Protein AF-A0A6A7KZ06-F1 (afdb_monomer_lite)

pLDDT: mean 90.47, std 8.79, range [60.34, 97.62]

Foldseek 3Di:
DLVVLLCLVPPDPVNVVVCVLLVHDSVVSNVSSPLSNQLVVCLPDFDPLVVVVVSLVVLLVVLVVQLVSCVVSVHDPVRNCVSVVVNVVSVVSVVPPDPSNHDDPDPDDD

Secondary structure (DSSP, 8-state):
-HHHHGGGGS--HHHHHHHHHTT--HHHHHHHHHHHHHHHHHHHSS--HHHHHHHHHHHHHHHHHHHHHHHHTT--HHHHHHHHHHHHHHHHHHHH--GGGSPPPPPPP-

Sequence (110 aa):
MLLFTLIYLTGSEQVVSGFTKYGYPQQLRIVLGIAKPAAAIVLLLPGFALLKEWAYAGTPFAWVMAFIAHYSAGDGVQVWSMPLALLALLIVSYVTRPASRRLMPLPAAA

Radius of gyration: 16.3 Å; chains: 1; bounding box: 53×30×36 Å

Structure (mmCIF, N/CA/C/O backbone):
data_AF-A0A6A7KZ06-F1
#
_entry.id   AF-A0A6A7KZ06-F1
#
loop_
_atom_site.group_PDB
_atom_site.id
_atom_site.type_symbol
_atom_site.label_atom_id
_atom_site.label_alt_id
_atom_site.label_comp_id
_atom_site.label_asym_id
_atom_site.label_entity_id
_atom_site.label_seq_id
_atom_site.pdbx_PDB_ins_code
_atom_site.Cartn_x
_atom_site.Cartn_y
_atom_site.Cartn_z
_atom_site.occupancy
_atom_site.B_iso_or_equiv
_atom_site.auth_seq_id
_atom_site.auth_comp_id
_atom_site.auth_asym_id
_atom_site.auth_atom_id
_atom_site.pdbx_PDB_model_num
ATOM 1 N N . MET A 1 1 ? 9.082 -7.170 2.734 1.00 60.44 1 MET A N 1
ATOM 2 C CA . MET A 1 1 ? 8.199 -6.307 1.914 1.00 60.44 1 MET A CA 1
ATOM 3 C C . MET A 1 1 ? 8.083 -4.889 2.469 1.00 60.44 1 MET A C 1
ATOM 5 O O . MET A 1 1 ? 8.486 -3.988 1.760 1.00 60.44 1 MET A O 1
ATOM 9 N N . LEU A 1 2 ? 7.633 -4.655 3.711 1.00 64.62 2 LEU A N 1
ATOM 10 C CA . LEU A 1 2 ? 7.452 -3.284 4.242 1.00 64.62 2 LEU A CA 1
ATOM 11 C C . LEU A 1 2 ? 8.751 -2.551 4.618 1.00 64.62 2 LEU A C 1
ATOM 13 O O . LEU A 1 2 ? 8.925 -1.393 4.264 1.00 64.62 2 LEU A O 1
ATOM 17 N N . LEU A 1 3 ? 9.720 -3.223 5.248 1.00 62.84 3 LEU A N 1
ATOM 18 C CA . LEU A 1 3 ? 11.049 -2.617 5.440 1.00 62.84 3 LEU A CA 1
ATOM 19 C C . LEU A 1 3 ? 11.735 -2.358 4.085 1.00 62.84 3 LEU A C 1
ATOM 21 O O . LEU A 1 3 ? 12.395 -1.345 3.883 1.00 62.84 3 LEU A O 1
ATOM 25 N N . PHE A 1 4 ? 11.476 -3.242 3.117 1.00 72.62 4 PHE A N 1
ATOM 26 C CA . PHE A 1 4 ? 11.979 -3.124 1.752 1.00 72.62 4 PHE A CA 1
ATOM 27 C C . PHE A 1 4 ? 11.333 -1.967 0.978 1.00 72.62 4 PHE A C 1
ATOM 29 O O . PHE A 1 4 ? 11.894 -1.544 -0.015 1.00 72.62 4 PHE A O 1
ATOM 36 N N . THR A 1 5 ? 10.200 -1.391 1.399 1.00 83.06 5 THR A N 1
ATOM 37 C CA . THR A 1 5 ? 9.666 -0.197 0.715 1.00 83.06 5 THR A CA 1
ATOM 38 C C . THR A 1 5 ? 10.423 1.074 1.074 1.00 83.06 5 THR A C 1
ATOM 40 O O . THR A 1 5 ? 10.397 2.014 0.292 1.00 83.06 5 THR A O 1
ATOM 43 N N . LEU A 1 6 ? 11.161 1.109 2.189 1.00 86.19 6 LEU A N 1
ATOM 44 C CA . LEU A 1 6 ? 11.988 2.273 2.529 1.00 86.19 6 LEU A CA 1
ATOM 45 C C . LEU A 1 6 ? 13.160 2.455 1.558 1.00 86.19 6 LEU A C 1
ATOM 47 O O . LEU A 1 6 ? 13.611 3.579 1.355 1.00 86.19 6 LEU A O 1
ATOM 51 N N . ILE A 1 7 ? 13.595 1.390 0.872 1.00 89.75 7 ILE A N 1
ATOM 52 C CA . ILE A 1 7 ? 14.597 1.503 -0.197 1.00 89.75 7 ILE A CA 1
ATOM 53 C C . ILE A 1 7 ? 14.073 2.320 -1.388 1.00 89.75 7 ILE A C 1
ATOM 55 O O . ILE A 1 7 ? 14.854 2.860 -2.159 1.00 89.75 7 ILE A O 1
ATOM 59 N N . TYR A 1 8 ? 12.753 2.508 -1.508 1.00 90.19 8 TYR A N 1
ATOM 60 C CA . TYR A 1 8 ? 12.183 3.418 -2.500 1.00 90.19 8 TYR A CA 1
ATOM 61 C C . TYR A 1 8 ? 12.448 4.881 -2.159 1.00 90.19 8 TYR A C 1
ATOM 63 O O . TYR A 1 8 ? 12.232 5.729 -3.009 1.00 90.19 8 TYR A O 1
ATOM 71 N N . LEU A 1 9 ? 12.928 5.209 -0.963 1.00 91.81 9 LEU A N 1
ATOM 72 C CA . LEU A 1 9 ? 13.347 6.568 -0.615 1.00 91.81 9 LEU A CA 1
ATOM 73 C C . LEU A 1 9 ? 14.836 6.800 -0.881 1.00 91.81 9 LEU A C 1
ATOM 75 O O . LEU A 1 9 ? 15.304 7.930 -0.798 1.00 91.81 9 LEU A O 1
ATOM 79 N N . THR A 1 10 ? 15.583 5.754 -1.242 1.00 90.44 10 THR A N 1
ATOM 80 C CA . THR A 1 10 ? 17.015 5.852 -1.534 1.00 90.44 10 THR A CA 1
ATOM 81 C C . THR A 1 10 ? 17.266 6.014 -3.033 1.00 90.44 10 THR A C 1
ATOM 83 O O . THR A 1 10 ? 16.368 5.850 -3.857 1.00 90.44 10 THR A O 1
ATOM 86 N N . GLY A 1 11 ? 18.501 6.341 -3.410 1.00 86.25 11 GLY A N 1
ATOM 87 C CA . GLY A 1 11 ? 18.955 6.353 -4.804 1.00 86.25 11 GLY A CA 1
ATOM 88 C C . GLY A 1 11 ? 19.402 4.984 -5.323 1.00 86.25 11 GLY A C 1
ATOM 89 O O . GLY A 1 11 ? 20.218 4.938 -6.233 1.00 86.25 11 GLY A O 1
ATOM 90 N N . SER A 1 12 ? 18.944 3.876 -4.722 1.00 91.25 12 SER A N 1
ATOM 91 C CA . SER A 1 12 ? 19.370 2.528 -5.116 1.00 91.25 12 SER A CA 1
ATOM 92 C C . SER A 1 12 ? 19.116 2.278 -6.605 1.00 91.25 12 SER A C 1
ATOM 94 O O . SER A 1 12 ? 17.977 2.369 -7.069 1.00 91.25 12 SER A O 1
ATOM 96 N N . GLU A 1 13 ? 20.173 1.917 -7.335 1.00 91.69 13 GLU A N 1
ATOM 97 C CA . GLU A 1 13 ? 20.125 1.681 -8.780 1.00 91.69 13 GLU A CA 1
ATOM 98 C C . GLU A 1 13 ? 19.090 0.615 -9.151 1.00 91.69 13 GLU A C 1
ATOM 100 O O . GLU A 1 13 ? 18.327 0.800 -10.097 1.00 91.69 13 GLU A O 1
ATOM 105 N N . GLN A 1 14 ? 18.971 -0.447 -8.349 1.00 89.25 14 GLN A N 1
ATOM 106 C CA . GLN A 1 14 ? 17.959 -1.490 -8.524 1.00 89.25 14 GLN A CA 1
ATOM 107 C C . GLN A 1 14 ? 16.531 -0.921 -8.536 1.00 89.25 14 GLN A C 1
ATOM 109 O O . GLN A 1 14 ? 15.697 -1.330 -9.342 1.00 89.25 14 GLN A O 1
ATOM 114 N N . VAL A 1 15 ? 16.228 0.024 -7.644 1.00 90.69 15 VAL A N 1
ATOM 115 C CA . VAL A 1 15 ? 14.880 0.597 -7.542 1.00 90.69 15 VAL A CA 1
ATOM 116 C C . VAL A 1 15 ? 14.653 1.634 -8.631 1.00 90.69 15 VAL A C 1
ATOM 118 O O . VAL A 1 15 ? 13.606 1.628 -9.275 1.00 90.69 15 VAL A O 1
ATOM 121 N N . VAL A 1 16 ? 15.628 2.519 -8.846 1.00 94.19 16 VAL A N 1
ATOM 122 C CA . VAL A 1 16 ? 15.540 3.579 -9.857 1.00 94.19 16 VAL A CA 1
ATOM 123 C C . VAL A 1 16 ? 15.365 2.966 -11.246 1.00 94.19 16 VAL A C 1
ATOM 125 O O . VAL A 1 16 ? 14.421 3.332 -11.945 1.00 94.19 16 VAL A O 1
ATOM 128 N N . SER A 1 17 ? 16.205 1.991 -11.608 1.00 92.50 17 SER A N 1
ATOM 129 C CA . SER A 1 17 ? 16.115 1.273 -12.886 1.00 92.50 17 SER A CA 1
ATOM 130 C C . SER A 1 17 ? 14.818 0.478 -13.016 1.00 92.50 17 SER A C 1
ATOM 132 O O . SER A 1 17 ? 14.228 0.477 -14.091 1.00 92.50 17 SER A O 1
ATOM 134 N N . GLY A 1 18 ? 14.315 -0.122 -11.930 1.00 90.38 18 GLY A N 1
ATOM 135 C CA . GLY A 1 18 ? 13.022 -0.805 -11.923 1.00 90.38 18 GLY A CA 1
ATOM 136 C C . GLY A 1 18 ? 11.869 0.124 -12.309 1.00 90.38 18 GLY A C 1
ATOM 137 O O . GLY A 1 18 ? 11.098 -0.196 -13.206 1.00 90.38 18 GLY A O 1
ATOM 138 N N . PHE A 1 19 ? 11.775 1.306 -11.691 1.00 92.94 19 PHE A N 1
ATOM 139 C CA . PHE A 1 19 ? 10.747 2.292 -12.054 1.00 92.94 19 PHE A CA 1
ATOM 140 C C . PHE A 1 19 ? 10.922 2.814 -13.484 1.00 92.94 19 PHE A C 1
ATOM 142 O O . PHE A 1 19 ? 9.932 2.942 -14.203 1.00 92.94 19 PHE A O 1
ATOM 149 N N . THR A 1 20 ? 12.162 3.038 -13.928 1.00 93.19 20 THR A N 1
ATOM 150 C CA . THR A 1 20 ? 12.454 3.436 -15.313 1.00 93.19 20 THR A CA 1
ATOM 151 C C . THR A 1 20 ? 12.054 2.353 -16.320 1.00 93.19 20 THR A C 1
ATOM 153 O O . THR A 1 20 ? 11.453 2.683 -17.338 1.00 93.19 20 THR A O 1
ATOM 156 N N . LYS A 1 21 ? 12.303 1.065 -16.029 1.00 90.00 21 LYS A N 1
ATOM 157 C CA . LYS A 1 21 ? 11.892 -0.080 -16.868 1.00 90.00 21 LYS A CA 1
ATOM 158 C C . LYS A 1 21 ? 10.383 -0.077 -17.114 1.00 90.00 21 LYS A C 1
ATOM 160 O O . LYS A 1 21 ? 9.951 -0.353 -18.227 1.00 90.00 21 LYS A O 1
ATOM 165 N N . TYR A 1 22 ? 9.588 0.251 -16.096 1.00 88.38 22 TYR A N 1
ATOM 166 C CA . TYR A 1 22 ? 8.127 0.327 -16.210 1.00 88.38 22 TYR A CA 1
ATOM 167 C C . TYR A 1 22 ? 7.621 1.660 -16.788 1.00 88.38 22 TYR A C 1
ATOM 169 O O . TYR A 1 22 ? 6.413 1.868 -16.864 1.00 88.38 22 TYR A O 1
ATOM 177 N N . GLY A 1 23 ? 8.516 2.579 -17.175 1.00 92.00 23 GLY A N 1
ATOM 178 C CA . GLY A 1 23 ? 8.148 3.903 -17.683 1.00 92.00 23 GLY A CA 1
ATOM 179 C C . GLY A 1 23 ? 7.547 4.823 -16.619 1.00 92.00 23 GLY A C 1
ATOM 180 O O . GLY A 1 23 ? 6.848 5.779 -16.951 1.00 92.00 23 GLY A O 1
ATOM 181 N N . TYR A 1 24 ? 7.781 4.541 -15.334 1.00 93.75 24 TYR A N 1
ATOM 182 C CA . TYR A 1 24 ? 7.200 5.307 -14.240 1.00 93.75 24 TYR A CA 1
ATOM 183 C C . TYR A 1 24 ? 8.054 6.508 -13.830 1.00 93.75 24 TYR A C 1
ATOM 185 O O . TYR A 1 24 ? 9.282 6.411 -13.750 1.00 93.75 24 TYR A O 1
ATOM 193 N N . PRO A 1 25 ? 7.409 7.638 -13.484 1.00 94.94 25 PRO A N 1
ATOM 194 C CA . PRO A 1 25 ? 8.110 8.794 -12.951 1.00 94.94 25 PRO A CA 1
ATOM 195 C C . PRO A 1 25 ? 8.745 8.467 -11.594 1.00 94.94 25 PRO A C 1
ATOM 197 O O . PRO A 1 25 ? 8.152 7.794 -10.747 1.00 94.94 25 PRO A O 1
ATOM 200 N N . GLN A 1 26 ? 9.942 8.998 -11.338 1.00 94.31 26 GLN A N 1
ATOM 201 C CA . GLN A 1 26 ? 10.675 8.749 -10.088 1.00 94.31 26 GLN A CA 1
ATOM 202 C C . GLN A 1 26 ? 9.974 9.345 -8.855 1.00 94.31 26 GLN A C 1
ATOM 204 O O . GLN A 1 26 ? 10.182 8.891 -7.734 1.00 94.31 26 GLN A O 1
ATOM 209 N N . GLN A 1 27 ? 9.082 10.314 -9.046 1.00 94.56 27 GLN A N 1
ATOM 210 C CA . GLN A 1 27 ? 8.213 10.848 -8.001 1.00 94.56 27 GLN A CA 1
ATOM 211 C C . GLN A 1 27 ? 7.271 9.763 -7.453 1.00 94.56 27 GLN A C 1
ATOM 213 O O . GLN A 1 27 ? 7.054 9.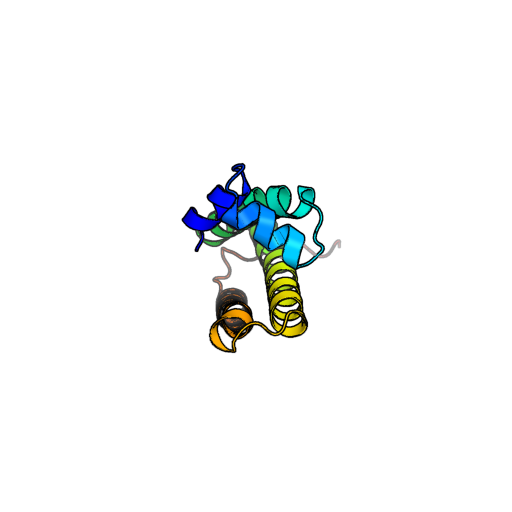702 -6.244 1.00 94.56 27 GLN A O 1
ATOM 218 N N . LEU A 1 28 ? 6.772 8.856 -8.307 1.00 94.12 28 LEU A N 1
ATOM 219 C CA . LEU A 1 28 ? 5.904 7.753 -7.878 1.00 94.12 28 LEU A CA 1
ATOM 220 C C . LEU A 1 28 ? 6.638 6.805 -6.926 1.00 94.12 28 LEU A C 1
ATOM 222 O O . LEU A 1 28 ? 6.054 6.337 -5.950 1.00 94.12 28 LEU A O 1
ATOM 226 N N . ARG A 1 29 ? 7.929 6.561 -7.170 1.00 94.12 29 ARG A N 1
ATOM 227 C CA . ARG A 1 29 ? 8.786 5.774 -6.276 1.00 94.12 29 ARG A CA 1
ATOM 228 C C . ARG A 1 29 ? 8.801 6.373 -4.868 1.00 94.12 29 ARG A C 1
ATOM 230 O O . ARG A 1 29 ? 8.540 5.651 -3.908 1.00 94.12 29 ARG A O 1
ATOM 237 N N . ILE A 1 30 ? 9.024 7.683 -4.750 1.00 94.62 30 ILE A N 1
ATOM 238 C CA . ILE A 1 30 ? 9.047 8.394 -3.460 1.00 94.62 30 ILE A CA 1
ATOM 239 C C . ILE A 1 30 ? 7.676 8.317 -2.776 1.00 94.62 30 ILE A C 1
ATOM 241 O O . ILE A 1 30 ? 7.592 7.940 -1.607 1.00 94.62 30 ILE A O 1
ATOM 245 N N . VAL A 1 31 ? 6.595 8.594 -3.515 1.00 95.00 31 VAL A N 1
ATOM 246 C CA . VAL A 1 31 ? 5.218 8.511 -2.998 1.00 95.00 31 VAL A CA 1
ATOM 247 C C . VAL A 1 31 ? 4.924 7.114 -2.449 1.00 95.00 31 VAL A C 1
ATOM 249 O O . VAL A 1 31 ? 4.459 6.984 -1.318 1.00 95.00 31 VAL A O 1
ATOM 252 N N . LEU A 1 32 ? 5.244 6.055 -3.197 1.00 93.81 32 LEU A N 1
ATOM 253 C CA . LEU A 1 32 ? 5.040 4.673 -2.753 1.00 93.81 32 LEU A CA 1
ATOM 254 C C . LEU A 1 32 ? 5.948 4.286 -1.577 1.00 93.81 32 LEU A C 1
ATOM 256 O O . LEU A 1 32 ? 5.532 3.484 -0.738 1.00 93.81 32 LEU A O 1
ATOM 260 N N . GLY A 1 33 ? 7.154 4.856 -1.499 1.00 93.50 33 GLY A N 1
ATOM 261 C CA . GLY A 1 33 ? 8.082 4.670 -0.384 1.00 93.50 33 GLY A CA 1
ATOM 262 C C . GLY A 1 33 ? 7.569 5.236 0.942 1.00 93.50 33 GLY A C 1
ATOM 263 O O . GLY A 1 33 ? 7.886 4.683 1.988 1.00 93.50 33 GLY A O 1
ATOM 264 N N . ILE A 1 34 ? 6.732 6.279 0.905 1.00 94.25 34 ILE A N 1
ATOM 265 C CA . ILE A 1 34 ? 6.077 6.861 2.090 1.00 94.25 34 ILE A CA 1
ATOM 266 C C . ILE A 1 34 ? 4.726 6.183 2.356 1.00 94.25 34 ILE A C 1
ATOM 268 O O . ILE A 1 34 ? 4.435 5.766 3.479 1.00 94.25 34 ILE A O 1
ATOM 272 N N . ALA A 1 35 ? 3.899 6.044 1.318 1.00 94.62 35 ALA A N 1
ATOM 273 C CA . ALA A 1 35 ? 2.517 5.597 1.451 1.00 94.62 35 ALA A CA 1
ATOM 274 C C . ALA A 1 35 ? 2.402 4.144 1.938 1.00 94.62 35 ALA A C 1
ATOM 276 O O . ALA A 1 35 ? 1.550 3.851 2.775 1.00 94.62 35 ALA A O 1
ATOM 277 N N . LYS A 1 36 ? 3.260 3.228 1.460 1.00 93.12 36 LYS A N 1
ATOM 278 C CA . LYS A 1 36 ? 3.191 1.807 1.848 1.00 93.12 36 LYS A CA 1
ATOM 279 C C . LYS A 1 36 ? 3.508 1.586 3.339 1.00 93.12 36 LYS A C 1
ATOM 281 O O . LYS A 1 36 ? 2.702 0.928 4.002 1.00 93.12 36 LYS A O 1
ATOM 286 N N . PRO A 1 37 ? 4.603 2.133 3.907 1.00 93.31 37 PRO A N 1
ATOM 287 C CA . PRO A 1 37 ? 4.831 2.081 5.351 1.00 93.31 37 PRO A CA 1
ATOM 288 C C . PRO A 1 37 ? 3.721 2.753 6.159 1.00 93.31 37 PRO A C 1
ATOM 290 O O . PRO A 1 37 ? 3.264 2.173 7.140 1.00 93.31 37 PRO A O 1
ATOM 293 N N . ALA A 1 38 ? 3.250 3.934 5.739 1.00 94.44 38 ALA A N 1
ATOM 294 C CA . ALA A 1 38 ? 2.185 4.649 6.441 1.00 94.44 38 ALA A CA 1
ATOM 295 C C . ALA A 1 38 ? 0.892 3.820 6.510 1.00 94.44 38 ALA A C 1
ATOM 297 O O . ALA A 1 38 ? 0.328 3.642 7.590 1.00 94.44 38 ALA A O 1
ATOM 298 N N . ALA A 1 39 ? 0.467 3.238 5.383 1.00 94.75 39 ALA A N 1
ATOM 299 C CA . ALA A 1 39 ? -0.688 2.347 5.333 1.00 94.75 39 ALA A CA 1
ATOM 300 C C . ALA A 1 39 ? -0.504 1.133 6.254 1.00 94.75 39 ALA A C 1
ATOM 302 O O . ALA A 1 39 ? -1.408 0.796 7.015 1.00 94.75 39 ALA A O 1
ATOM 303 N N . ALA A 1 40 ? 0.676 0.506 6.250 1.00 93.69 40 ALA A N 1
ATOM 304 C CA . ALA A 1 40 ? 0.947 -0.632 7.122 1.00 93.69 40 ALA A CA 1
ATOM 305 C C . ALA A 1 40 ? 0.878 -0.274 8.613 1.00 93.69 40 ALA A C 1
ATOM 307 O O . ALA A 1 40 ? 0.240 -0.993 9.380 1.00 93.69 40 ALA A O 1
ATOM 308 N N . ILE A 1 41 ? 1.478 0.849 9.018 1.00 94.06 41 ILE A N 1
ATOM 309 C CA . ILE A 1 41 ? 1.423 1.341 10.401 1.00 94.06 41 ILE A CA 1
ATOM 310 C C . ILE A 1 41 ? -0.034 1.567 10.818 1.00 94.06 41 ILE A C 1
ATOM 312 O O . 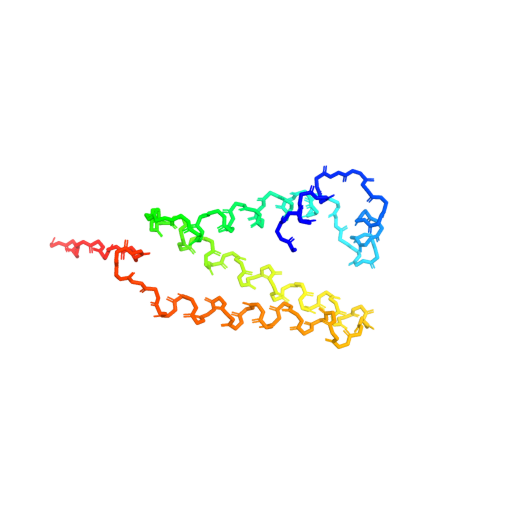ILE A 1 41 ? -0.479 1.045 11.842 1.00 94.06 41 ILE A O 1
ATOM 316 N N . VAL A 1 42 ? -0.803 2.280 9.992 1.00 94.75 42 VAL A N 1
ATOM 317 C CA . VAL A 1 42 ? -2.218 2.571 10.253 1.00 94.75 42 VAL A CA 1
ATOM 318 C C . VAL A 1 42 ? -3.052 1.294 10.351 1.00 94.75 42 VAL A C 1
ATOM 320 O O . VAL A 1 42 ? -3.925 1.198 11.213 1.00 94.75 42 VAL A O 1
ATOM 323 N N . LEU A 1 43 ? -2.807 0.292 9.505 1.00 93.50 43 LEU A N 1
ATOM 324 C CA . LEU A 1 43 ? -3.553 -0.967 9.527 1.00 93.50 43 LEU A CA 1
ATOM 325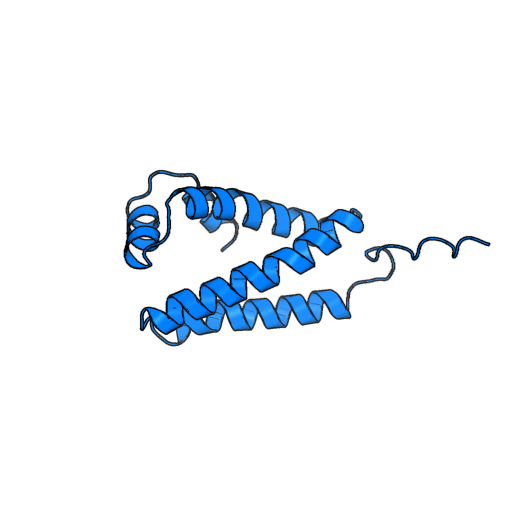 C C . LEU A 1 43 ? -3.243 -1.812 10.775 1.00 93.50 43 LEU A C 1
ATOM 327 O O . LEU A 1 43 ? -4.172 -2.402 11.339 1.00 93.50 43 LEU A O 1
ATOM 331 N N . LEU A 1 44 ? -1.993 -1.809 11.249 1.00 92.06 44 LEU A N 1
ATOM 332 C CA . LEU A 1 44 ? -1.547 -2.597 12.403 1.00 92.06 44 LEU A CA 1
ATOM 333 C C . LEU A 1 44 ? -1.961 -1.997 13.752 1.00 92.06 44 LEU A C 1
ATOM 335 O O . LEU A 1 44 ? -2.422 -2.733 14.629 1.00 92.06 44 LEU A O 1
ATOM 339 N N . LEU A 1 45 ? -1.842 -0.677 13.921 1.00 91.31 45 LEU A N 1
ATOM 340 C CA . LEU A 1 45 ? -2.146 -0.022 15.194 1.00 91.31 45 LEU A CA 1
ATOM 341 C C . LEU A 1 45 ? -3.642 -0.118 15.558 1.00 91.31 45 LEU A C 1
ATOM 343 O O . LEU A 1 45 ? -4.503 -0.110 14.670 1.00 91.31 45 LEU A O 1
ATOM 347 N N . PRO A 1 46 ? -3.998 -0.211 16.852 1.00 86.38 46 PRO A N 1
ATOM 348 C CA . PRO A 1 46 ? -5.383 -0.040 17.288 1.00 86.38 46 PRO A CA 1
ATOM 349 C C . PRO A 1 46 ? -5.858 1.412 17.061 1.00 86.38 46 PRO A C 1
ATOM 351 O O . PRO A 1 46 ? -5.052 2.337 17.057 1.00 86.38 46 PRO A O 1
ATOM 354 N N . GLY A 1 47 ? -7.168 1.623 16.879 1.00 85.56 47 GLY A N 1
ATOM 355 C CA . GLY A 1 47 ? -7.758 2.964 16.712 1.00 85.56 47 GLY A CA 1
ATOM 356 C C . GLY A 1 47 ? -7.754 3.503 15.272 1.00 85.56 47 GLY A C 1
ATOM 357 O O . GLY A 1 47 ? -7.857 2.728 14.328 1.00 85.56 47 GLY A O 1
ATOM 358 N N . PHE A 1 48 ? -7.692 4.830 15.101 1.00 89.06 48 PHE A N 1
ATOM 359 C CA . PHE A 1 48 ? -7.587 5.544 13.810 1.00 89.06 48 PHE A CA 1
ATOM 360 C C . PHE A 1 48 ? -8.581 5.125 12.711 1.00 89.06 48 PHE A C 1
ATOM 362 O O . PHE A 1 48 ? -8.192 4.947 11.558 1.00 89.06 48 PHE A O 1
ATOM 369 N N . ALA A 1 49 ? -9.867 4.982 13.045 1.00 90.25 49 ALA A N 1
ATOM 370 C CA . ALA A 1 49 ? -10.883 4.476 12.117 1.00 90.25 49 ALA A CA 1
ATOM 371 C C . ALA A 1 49 ? -10.888 5.195 10.749 1.00 90.25 49 ALA A C 1
ATOM 373 O O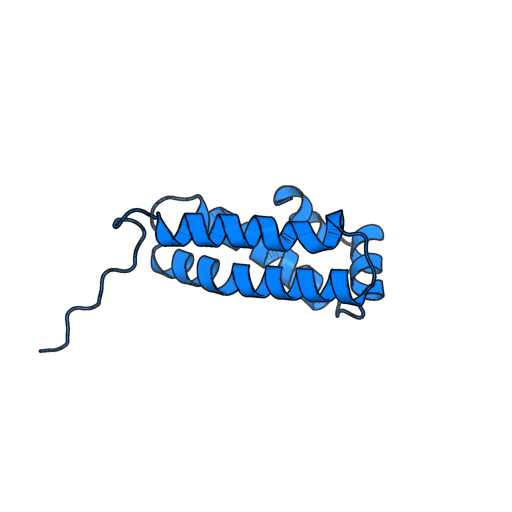 . ALA A 1 49 ? -10.890 4.527 9.719 1.00 90.25 49 ALA A O 1
ATOM 374 N N . LEU A 1 50 ? -10.781 6.531 10.721 1.00 93.25 50 LEU A N 1
ATOM 375 C CA . LEU A 1 50 ? -10.743 7.292 9.463 1.00 93.25 50 LEU A CA 1
ATOM 376 C C . LEU A 1 50 ? -9.508 6.970 8.613 1.00 93.25 50 LEU A C 1
ATOM 378 O O . LEU A 1 50 ? -9.631 6.654 7.432 1.00 93.25 50 LEU A O 1
ATOM 382 N N . LEU A 1 51 ? -8.316 7.006 9.216 1.00 94.81 51 LEU A N 1
ATOM 383 C CA . LEU A 1 51 ? -7.077 6.699 8.498 1.00 94.81 51 LEU A CA 1
ATOM 384 C C . LEU A 1 51 ? -7.053 5.242 8.034 1.00 94.81 51 LEU A C 1
ATOM 386 O O . LEU A 1 51 ? -6.501 4.950 6.976 1.00 94.81 51 LEU A O 1
ATOM 390 N N . LYS A 1 52 ? -7.668 4.321 8.788 1.00 94.50 52 LYS A N 1
ATOM 391 C CA . LYS A 1 52 ? -7.831 2.933 8.351 1.00 94.50 52 LYS A CA 1
ATOM 392 C C . LYS A 1 52 ? -8.653 2.853 7.077 1.00 94.50 52 LYS A C 1
ATOM 394 O O . LYS A 1 52 ? -8.232 2.133 6.181 1.00 94.50 52 LYS A O 1
ATOM 399 N N . GLU A 1 53 ? -9.760 3.588 6.955 1.00 94.62 53 GLU A N 1
ATOM 400 C CA . GLU A 1 53 ? -10.502 3.625 5.687 1.00 94.62 53 GLU A CA 1
ATOM 401 C C . GLU A 1 53 ? -9.635 4.148 4.541 1.00 94.62 53 GLU A C 1
ATOM 403 O O . GLU A 1 53 ? -9.646 3.568 3.461 1.00 94.62 53 GLU A O 1
ATOM 408 N N . TRP A 1 54 ? -8.818 5.179 4.774 1.00 95.56 54 TRP A N 1
ATOM 409 C CA . TRP A 1 54 ? -7.905 5.688 3.745 1.00 95.56 54 TRP A CA 1
ATOM 410 C C . TRP A 1 54 ? -6.853 4.650 3.347 1.00 95.56 54 TRP A C 1
ATOM 412 O O . TRP A 1 54 ? -6.603 4.448 2.160 1.00 95.56 54 TRP A O 1
ATOM 422 N N . ALA A 1 55 ? -6.266 3.949 4.320 1.00 96.06 55 ALA A N 1
ATOM 423 C CA . ALA A 1 55 ? -5.308 2.881 4.062 1.00 96.06 55 ALA A CA 1
ATOM 424 C C . ALA A 1 55 ? -5.959 1.712 3.304 1.00 96.06 55 ALA A C 1
ATOM 426 O O . ALA A 1 55 ? -5.378 1.200 2.344 1.00 96.06 55 ALA A O 1
ATOM 427 N N . TYR A 1 56 ? -7.174 1.322 3.696 1.00 95.44 56 TYR A N 1
ATOM 428 C CA . TYR A 1 56 ? -7.958 0.286 3.029 1.00 95.44 56 TYR A CA 1
ATOM 429 C C . TYR A 1 56 ? -8.441 0.693 1.639 1.00 95.44 56 TYR A C 1
ATOM 431 O O . TYR A 1 56 ? -8.590 -0.187 0.805 1.00 95.44 56 TYR A O 1
ATOM 439 N N . ALA A 1 57 ? -8.649 1.979 1.361 1.00 94.75 57 ALA A N 1
ATOM 440 C CA . ALA A 1 57 ? -9.000 2.466 0.031 1.00 94.75 57 ALA A CA 1
ATOM 441 C C . ALA A 1 57 ? -7.768 2.586 -0.880 1.00 94.75 57 ALA A C 1
ATOM 443 O O . ALA A 1 57 ? -7.801 2.153 -2.027 1.00 94.75 57 ALA A O 1
ATOM 444 N N . GLY A 1 58 ? -6.658 3.133 -0.377 1.00 95.56 58 GLY A N 1
ATOM 445 C CA . GLY A 1 58 ? -5.457 3.386 -1.178 1.00 95.56 58 GLY A CA 1
ATOM 446 C C . GLY A 1 58 ? -4.646 2.129 -1.511 1.00 95.56 58 GLY A C 1
ATOM 447 O O . GLY A 1 58 ? -4.119 2.002 -2.617 1.00 95.56 58 GLY A O 1
ATOM 448 N N . THR A 1 59 ? -4.552 1.179 -0.576 1.00 96.19 59 THR A N 1
ATOM 449 C CA . THR A 1 59 ? -3.728 -0.033 -0.753 1.00 96.19 59 THR A CA 1
ATOM 450 C C . THR A 1 59 ? -4.216 -0.935 -1.900 1.00 96.19 59 THR A C 1
ATOM 452 O O . THR A 1 59 ? -3.372 -1.368 -2.689 1.00 96.19 59 THR A O 1
ATOM 455 N N . PRO A 1 60 ? -5.533 -1.177 -2.084 1.00 96.44 60 PRO A N 1
ATOM 456 C CA . PRO A 1 60 ? -6.048 -1.903 -3.239 1.00 96.44 60 PRO A CA 1
ATOM 457 C C . PRO A 1 60 ? -5.639 -1.292 -4.571 1.00 96.44 60 PRO A C 1
ATOM 459 O O . PRO A 1 60 ? -5.120 -2.010 -5.421 1.00 96.44 60 PRO A O 1
ATOM 462 N N . PHE A 1 61 ? -5.789 0.026 -4.742 1.00 96.31 61 PHE A N 1
ATOM 463 C CA . PHE A 1 61 ? -5.375 0.693 -5.978 1.00 96.31 61 PHE A CA 1
ATOM 464 C C . PHE A 1 61 ? -3.878 0.514 -6.237 1.00 96.31 61 PHE A C 1
ATOM 466 O O . PHE A 1 61 ? -3.484 0.181 -7.353 1.00 96.31 61 PHE A O 1
ATOM 473 N N . ALA A 1 62 ? -3.040 0.660 -5.207 1.00 95.06 62 ALA A N 1
ATOM 474 C CA . ALA A 1 62 ? -1.599 0.465 -5.340 1.00 95.06 62 ALA A CA 1
ATOM 475 C C . ALA A 1 62 ? -1.230 -0.960 -5.791 1.00 95.06 62 ALA A C 1
ATOM 477 O O . ALA A 1 62 ? -0.324 -1.129 -6.609 1.00 95.06 62 ALA A O 1
ATOM 478 N N . TRP A 1 63 ? -1.912 -1.989 -5.282 1.00 95.88 63 TRP A N 1
ATOM 479 C CA . TRP A 1 63 ? -1.642 -3.375 -5.672 1.00 95.88 63 TRP A CA 1
ATOM 480 C C . TRP A 1 63 ? -2.256 -3.768 -7.012 1.00 95.88 63 TRP A C 1
ATOM 482 O O . TRP A 1 63 ? -1.603 -4.487 -7.762 1.00 95.88 63 TRP A O 1
ATOM 492 N N . VAL A 1 64 ? -3.436 -3.255 -7.365 1.00 97.38 64 VAL A N 1
ATOM 493 C CA . VAL A 1 64 ? -3.998 -3.426 -8.714 1.00 97.38 64 VAL A CA 1
ATOM 494 C C . VAL A 1 64 ? -3.067 -2.805 -9.756 1.00 97.38 64 VAL A C 1
ATOM 496 O O . VAL A 1 64 ? -2.730 -3.460 -10.739 1.00 97.38 64 VAL A O 1
ATOM 499 N N . MET A 1 65 ? -2.568 -1.587 -9.517 1.00 94.81 65 MET A N 1
ATOM 500 C CA . MET A 1 65 ? -1.589 -0.959 -10.411 1.00 94.81 65 MET A CA 1
ATOM 501 C C . MET A 1 65 ? -0.285 -1.758 -10.487 1.00 94.81 65 MET A C 1
ATOM 503 O O . MET A 1 65 ? 0.247 -1.935 -11.577 1.00 94.81 65 MET A O 1
ATOM 507 N N . ALA A 1 66 ? 0.211 -2.286 -9.363 1.00 93.94 66 ALA A N 1
ATOM 508 C CA . ALA A 1 66 ? 1.403 -3.135 -9.365 1.00 93.94 66 ALA A CA 1
ATOM 509 C C . ALA A 1 66 ? 1.201 -4.426 -10.178 1.00 93.94 66 ALA A C 1
ATOM 511 O O . ALA A 1 66 ? 2.094 -4.816 -10.926 1.00 93.94 66 ALA A O 1
ATOM 512 N N . PHE A 1 67 ? 0.032 -5.065 -10.068 1.00 96.50 67 PHE A N 1
ATOM 513 C CA . PHE A 1 67 ? -0.326 -6.214 -10.901 1.00 96.50 67 PHE A CA 1
ATOM 514 C C . PHE A 1 67 ? -0.293 -5.846 -12.388 1.00 96.50 67 PHE A C 1
ATOM 516 O O . PHE A 1 67 ? 0.405 -6.506 -13.154 1.00 96.50 67 PHE A O 1
ATOM 523 N N . ILE A 1 68 ? -0.979 -4.766 -12.781 1.00 96.00 68 ILE A N 1
ATOM 524 C CA . ILE A 1 68 ? -1.020 -4.307 -14.176 1.00 96.00 68 ILE A CA 1
ATOM 525 C C . ILE A 1 68 ? 0.395 -4.007 -14.687 1.00 96.00 68 ILE A C 1
ATOM 527 O O . ILE A 1 68 ? 0.727 -4.417 -15.797 1.00 96.00 68 ILE A O 1
ATOM 531 N N . ALA A 1 69 ? 1.237 -3.351 -13.884 1.00 93.56 69 ALA A N 1
ATOM 532 C CA . ALA A 1 69 ? 2.620 -3.025 -14.232 1.00 93.56 69 ALA A CA 1
ATOM 533 C C . ALA A 1 69 ? 3.442 -4.279 -14.556 1.00 93.56 69 ALA A C 1
ATOM 535 O O . ALA A 1 69 ? 4.005 -4.394 -15.642 1.00 93.56 69 ALA A O 1
ATOM 536 N N . HIS A 1 70 ? 3.472 -5.235 -13.623 1.00 94.50 70 HIS A N 1
ATOM 537 C CA . HIS A 1 70 ? 4.262 -6.457 -13.758 1.00 94.50 70 HIS A CA 1
ATOM 538 C C . HIS A 1 70 ? 3.733 -7.370 -14.864 1.00 94.50 70 HIS A C 1
ATOM 540 O O . HIS A 1 70 ? 4.515 -7.924 -15.634 1.00 94.50 70 HIS A O 1
ATOM 546 N N . TYR A 1 71 ? 2.409 -7.495 -14.979 1.00 95.88 71 TYR A N 1
ATOM 547 C CA . TYR A 1 71 ? 1.783 -8.285 -16.033 1.00 95.88 71 TYR A CA 1
ATOM 548 C C . TYR A 1 71 ? 2.072 -7.695 -17.420 1.00 95.88 71 TYR A C 1
ATOM 550 O O . TYR A 1 71 ? 2.513 -8.410 -18.316 1.00 95.88 71 TYR A O 1
ATOM 558 N N . SER A 1 72 ? 1.903 -6.379 -17.586 1.00 94.12 72 SER A N 1
ATOM 559 C CA . SER A 1 72 ? 2.147 -5.695 -18.867 1.00 94.12 72 SER A CA 1
ATOM 560 C C . SER A 1 72 ? 3.627 -5.681 -19.256 1.00 94.12 72 SER A C 1
ATOM 562 O O . SER A 1 72 ? 3.948 -5.653 -20.439 1.00 94.12 72 SER A O 1
ATOM 564 N N . ALA A 1 73 ? 4.534 -5.726 -18.277 1.00 93.12 73 ALA A N 1
ATOM 565 C CA . ALA A 1 73 ? 5.974 -5.829 -18.504 1.00 93.12 73 ALA A CA 1
ATOM 566 C C . ALA A 1 73 ? 6.449 -7.252 -18.857 1.00 93.12 73 ALA A C 1
ATOM 568 O O . ALA A 1 73 ? 7.638 -7.439 -19.118 1.00 93.12 73 ALA A O 1
ATOM 569 N N . GLY A 1 74 ? 5.554 -8.248 -18.845 1.00 94.12 74 GLY A N 1
ATOM 570 C CA . GLY A 1 74 ? 5.899 -9.645 -19.107 1.00 94.12 74 GLY A CA 1
ATOM 571 C C . GLY A 1 74 ? 6.729 -10.294 -17.996 1.00 94.12 74 GLY A C 1
ATOM 572 O O . GLY A 1 74 ? 7.448 -11.258 -18.255 1.00 94.12 74 GLY A O 1
ATOM 573 N N . ASP A 1 75 ? 6.664 -9.773 -16.765 1.00 93.69 75 ASP A N 1
ATOM 574 C CA . ASP A 1 75 ? 7.354 -10.391 -15.634 1.00 93.69 75 ASP A CA 1
ATOM 575 C C . ASP A 1 75 ? 6.730 -11.763 -15.301 1.00 93.69 75 ASP A C 1
ATOM 577 O O . ASP A 1 75 ? 5.572 -12.053 -15.608 1.00 93.69 75 ASP A O 1
ATOM 581 N N . GLY A 1 76 ? 7.501 -12.637 -14.649 1.00 95.81 76 GLY A N 1
ATOM 582 C CA . GLY A 1 76 ? 7.056 -13.998 -14.338 1.00 95.81 76 GLY A CA 1
ATOM 583 C C . GLY A 1 76 ? 5.823 -14.057 -13.424 1.00 95.81 76 GLY A C 1
ATOM 584 O O . GLY A 1 76 ? 5.586 -13.160 -12.614 1.00 95.81 76 GLY A O 1
ATOM 585 N N . VAL A 1 77 ? 5.083 -15.174 -13.492 1.00 96.25 77 VAL A N 1
ATOM 586 C CA . VAL A 1 77 ? 3.849 -15.422 -12.711 1.00 96.25 77 VAL A CA 1
ATOM 587 C C . VAL A 1 77 ? 3.977 -15.113 -11.230 1.00 96.25 77 VAL A C 1
ATOM 589 O O . VAL A 1 77 ? 3.082 -14.525 -10.627 1.00 96.25 77 VAL A O 1
ATOM 592 N N . GLN A 1 78 ? 5.120 -15.441 -10.639 1.00 94.44 78 GLN A N 1
ATOM 593 C CA . GLN A 1 78 ? 5.364 -15.204 -9.226 1.00 94.44 78 GLN A CA 1
ATOM 594 C C . GLN A 1 78 ? 5.414 -13.711 -8.865 1.00 94.44 78 GLN A C 1
ATOM 596 O O . GLN A 1 78 ? 5.047 -13.337 -7.755 1.00 94.44 78 GLN A O 1
ATOM 601 N N . VAL A 1 79 ? 5.830 -12.850 -9.796 1.00 93.38 79 VAL A N 1
ATOM 602 C CA . VAL A 1 79 ? 5.965 -11.409 -9.564 1.00 93.38 79 VAL A CA 1
ATOM 603 C C . VAL A 1 79 ? 4.603 -10.724 -9.632 1.00 93.38 79 VAL A C 1
ATOM 605 O O . VAL A 1 79 ? 4.234 -10.011 -8.699 1.00 93.38 79 VAL A O 1
ATOM 608 N N . TRP A 1 80 ? 3.824 -10.965 -10.693 1.00 95.31 80 TRP A N 1
ATOM 609 C CA . TRP A 1 80 ? 2.521 -10.311 -10.844 1.00 95.31 80 TRP A CA 1
ATOM 610 C C . TRP A 1 80 ? 1.429 -10.915 -9.951 1.00 95.31 80 TRP A C 1
ATOM 612 O O . TRP A 1 80 ? 0.500 -10.203 -9.577 1.00 95.31 80 TRP A O 1
ATOM 622 N N . SER A 1 81 ? 1.522 -12.189 -9.548 1.00 96.12 81 SER A N 1
ATOM 623 C CA . SER A 1 81 ? 0.510 -12.812 -8.669 1.00 96.12 81 SER A CA 1
ATOM 624 C C . SER A 1 81 ? 0.613 -12.359 -7.209 1.00 96.12 81 SER A C 1
ATOM 626 O O . SER A 1 81 ? -0.392 -12.318 -6.498 1.00 96.12 81 SER A O 1
ATOM 628 N N . MET A 1 82 ? 1.803 -11.954 -6.759 1.00 94.88 82 MET A N 1
ATOM 629 C CA . MET A 1 82 ? 2.039 -11.510 -5.385 1.00 94.88 82 MET A CA 1
ATOM 630 C C . MET A 1 82 ? 1.133 -10.341 -4.938 1.00 94.88 82 MET A C 1
ATOM 632 O O . MET A 1 82 ? 0.510 -10.453 -3.878 1.00 94.88 82 MET A O 1
ATOM 636 N N . PRO A 1 83 ? 0.994 -9.226 -5.689 1.00 95.12 83 PRO A N 1
ATOM 637 C CA . PRO A 1 83 ? 0.067 -8.158 -5.313 1.00 95.12 83 PRO A CA 1
ATOM 638 C C . PRO A 1 83 ? -1.402 -8.609 -5.257 1.00 95.12 83 PRO A C 1
ATOM 640 O O . PRO A 1 83 ? -2.144 -8.093 -4.424 1.00 95.12 83 PRO A O 1
ATOM 643 N N . LEU A 1 84 ? -1.820 -9.598 -6.058 1.00 97.12 84 LEU A N 1
ATOM 644 C CA . LEU A 1 84 ? -3.178 -10.157 -5.991 1.00 97.12 84 LEU A CA 1
ATOM 645 C C . LEU A 1 84 ? -3.401 -10.973 -4.712 1.00 97.12 84 LEU A C 1
ATOM 647 O O . LEU A 1 84 ? -4.438 -10.836 -4.065 1.00 97.12 84 LEU A O 1
ATOM 651 N N . ALA A 1 85 ? -2.415 -11.779 -4.310 1.00 96.69 85 ALA A N 1
ATOM 652 C CA . ALA A 1 85 ? -2.473 -12.522 -3.054 1.00 96.69 85 ALA A CA 1
ATOM 653 C C . ALA A 1 85 ? -2.572 -11.574 -1.846 1.00 96.69 85 ALA A C 1
ATOM 655 O O . ALA A 1 85 ? -3.395 -11.774 -0.951 1.00 96.69 85 ALA A O 1
ATOM 656 N N . LEU A 1 86 ? -1.782 -10.495 -1.844 1.00 94.81 86 LEU A N 1
ATOM 657 C CA . LEU A 1 86 ? -1.857 -9.464 -0.808 1.00 94.81 86 LEU A CA 1
ATOM 658 C C . LEU A 1 86 ? -3.210 -8.743 -0.814 1.00 94.81 86 LEU A C 1
ATOM 660 O O . LEU A 1 86 ? -3.779 -8.510 0.252 1.00 94.81 86 LEU A O 1
ATOM 664 N N . LEU A 1 87 ? -3.752 -8.439 -1.996 1.00 96.62 87 LEU A N 1
ATOM 665 C CA . LEU A 1 87 ? -5.074 -7.834 -2.139 1.00 96.62 87 LEU A CA 1
ATOM 666 C C . LEU A 1 87 ? -6.170 -8.714 -1.537 1.00 96.62 87 LEU A C 1
ATOM 668 O O . LEU A 1 87 ? -6.991 -8.212 -0.772 1.00 96.62 87 LEU A O 1
ATOM 672 N N . ALA A 1 88 ? -6.146 -10.020 -1.809 1.00 97.62 88 ALA A N 1
ATOM 673 C CA . ALA A 1 88 ? -7.081 -10.965 -1.208 1.00 97.62 88 ALA A CA 1
ATOM 674 C C . ALA A 1 88 ? -6.991 -10.948 0.329 1.00 97.62 88 ALA A C 1
ATOM 676 O O . ALA A 1 88 ? -8.013 -10.838 1.007 1.00 97.62 88 ALA A O 1
ATOM 677 N N . LEU A 1 89 ? -5.775 -10.961 0.888 1.00 96.50 89 LEU A N 1
ATOM 678 C CA . LEU A 1 89 ? -5.567 -10.862 2.338 1.00 96.50 89 LEU A CA 1
ATOM 679 C C . LEU A 1 89 ? -6.103 -9.549 2.922 1.00 96.50 89 LEU A C 1
ATOM 681 O O . LEU A 1 89 ? -6.697 -9.550 3.999 1.00 96.50 89 LEU A O 1
ATOM 685 N N . LEU A 1 90 ? -5.932 -8.427 2.223 1.00 96.06 90 LEU A N 1
ATOM 686 C CA . LEU A 1 90 ? -6.444 -7.135 2.675 1.00 96.06 90 LEU A CA 1
ATOM 687 C C . LEU A 1 90 ? -7.969 -7.063 2.621 1.00 96.06 90 LEU A C 1
ATOM 689 O O . LEU A 1 90 ? -8.567 -6.496 3.532 1.00 96.06 90 LEU A O 1
ATOM 693 N N . ILE A 1 91 ? -8.599 -7.663 1.610 1.00 97.19 91 ILE A N 1
ATOM 694 C CA . ILE A 1 91 ? -10.061 -7.779 1.539 1.00 97.19 91 ILE A CA 1
ATOM 695 C C . ILE A 1 91 ? -10.568 -8.595 2.728 1.00 97.19 91 ILE A C 1
ATOM 697 O O . ILE A 1 91 ? -11.458 -8.138 3.444 1.00 97.19 91 ILE A O 1
ATOM 701 N N . VAL A 1 92 ? -9.956 -9.753 3.003 1.00 97.50 92 VAL A N 1
ATOM 702 C CA . VAL A 1 92 ? -10.294 -10.576 4.177 1.00 97.50 92 VAL A CA 1
ATOM 703 C C . VAL A 1 92 ? -10.116 -9.773 5.469 1.00 97.50 92 VAL A C 1
ATOM 705 O O . VAL A 1 92 ? -11.017 -9.739 6.307 1.00 97.50 92 VAL A O 1
ATOM 708 N N . SER A 1 93 ? -8.999 -9.057 5.615 1.00 95.38 93 SER A N 1
ATOM 709 C CA . SER A 1 93 ? -8.742 -8.159 6.748 1.00 95.38 93 SER A CA 1
ATOM 710 C C . SER A 1 93 ? -9.814 -7.072 6.889 1.00 95.38 93 SER A C 1
ATOM 712 O O . SER A 1 93 ? -10.252 -6.774 7.999 1.00 95.38 93 SER A O 1
ATOM 714 N N . TYR A 1 94 ? -10.268 -6.480 5.783 1.00 95.12 94 TYR A N 1
ATOM 715 C CA . TYR A 1 94 ? -11.294 -5.440 5.784 1.00 95.12 94 TYR A CA 1
ATOM 716 C C . TYR A 1 94 ? -12.646 -5.969 6.266 1.00 95.12 94 TYR A C 1
ATOM 718 O O . TYR A 1 94 ? -13.257 -5.376 7.156 1.00 95.12 94 TYR A O 1
ATOM 726 N N . VAL A 1 95 ? -13.106 -7.095 5.713 1.00 95.31 95 VAL A N 1
ATOM 727 C CA . VAL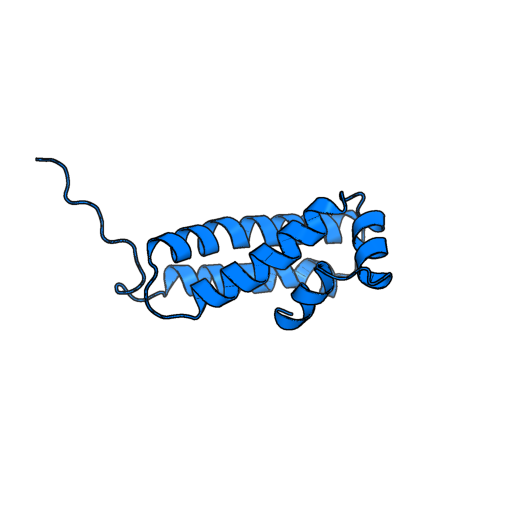 A 1 95 ? -14.438 -7.640 6.023 1.00 95.31 95 VAL A CA 1
ATOM 728 C C . VAL A 1 95 ? -14.508 -8.228 7.433 1.00 95.31 95 VAL A C 1
ATOM 730 O O . VAL A 1 95 ? -15.539 -8.116 8.097 1.00 95.31 95 VAL A O 1
ATOM 733 N N . THR A 1 96 ? -13.402 -8.785 7.933 1.00 94.31 96 THR A N 1
ATOM 734 C CA . THR A 1 96 ? -13.331 -9.402 9.270 1.00 94.31 96 THR A CA 1
ATOM 735 C C . THR A 1 96 ? -12.967 -8.424 10.388 1.00 94.31 96 THR A C 1
ATOM 737 O O . THR A 1 96 ? -12.966 -8.804 11.560 1.00 94.31 96 THR A O 1
ATOM 740 N N . ARG A 1 97 ? -12.677 -7.149 10.081 1.00 91.19 97 ARG A N 1
ATOM 741 C CA . ARG A 1 97 ? -12.215 -6.200 11.106 1.00 91.19 97 ARG A CA 1
ATOM 742 C C . ARG A 1 97 ? -13.274 -5.967 12.205 1.00 91.19 97 ARG A C 1
ATOM 744 O O . ARG A 1 97 ? -14.454 -5.765 11.878 1.00 91.19 97 ARG A O 1
ATOM 751 N N . PRO A 1 98 ? -12.862 -5.894 13.488 1.00 88.81 98 PRO A N 1
ATOM 752 C CA . PRO A 1 98 ? -13.753 -5.613 14.613 1.00 88.81 98 PRO A CA 1
ATOM 753 C C . PRO A 1 98 ? -14.483 -4.272 14.492 1.00 88.81 98 PRO A C 1
ATOM 755 O O . PRO A 1 98 ? -13.957 -3.326 13.902 1.00 88.81 98 PRO A O 1
ATOM 758 N N . ALA A 1 99 ? -15.655 -4.162 15.125 1.00 85.19 99 ALA A N 1
ATOM 759 C CA . ALA A 1 99 ? -16.455 -2.935 15.145 1.00 85.19 99 ALA A CA 1
ATOM 760 C C . ALA A 1 99 ? -15.692 -1.724 15.716 1.00 85.19 99 ALA A C 1
ATOM 762 O O . ALA A 1 99 ? -15.818 -0.626 15.188 1.00 85.19 99 ALA A O 1
ATOM 763 N N . SER A 1 100 ? -14.813 -1.934 16.703 1.00 82.06 100 SER A N 1
ATOM 764 C CA . SER A 1 100 ? -13.961 -0.884 17.292 1.00 82.06 100 SER A CA 1
ATOM 765 C C . SER A 1 100 ? -12.972 -0.239 16.312 1.00 82.06 100 SER A C 1
ATOM 767 O O . SER A 1 100 ? -12.363 0.780 16.627 1.00 82.06 100 SER A O 1
ATOM 769 N N . ARG A 1 101 ? -12.782 -0.833 15.126 1.00 83.62 101 ARG A N 1
ATOM 770 C CA . ARG A 1 101 ? -11.910 -0.327 14.056 1.00 83.62 101 ARG A CA 1
ATOM 771 C C . ARG A 1 101 ? -12.690 0.215 12.854 1.00 83.62 101 ARG A C 1
ATOM 773 O O . ARG A 1 101 ? -12.070 0.496 11.832 1.00 83.62 101 ARG A O 1
ATOM 780 N N . ARG A 1 102 ? -14.019 0.313 12.947 1.00 86.31 102 ARG A N 1
ATOM 781 C CA . ARG A 1 102 ? -14.894 0.852 11.897 1.00 86.31 102 ARG A CA 1
ATOM 782 C C . ARG A 1 102 ? -15.248 2.294 12.234 1.00 86.31 102 ARG A C 1
ATOM 784 O O . ARG A 1 102 ? -15.380 2.637 13.408 1.00 86.31 102 ARG A O 1
ATOM 791 N N . LEU A 1 103 ? -15.407 3.135 11.215 1.00 85.75 103 LEU A N 1
ATOM 792 C CA . LEU A 1 103 ? -16.030 4.439 11.416 1.00 85.75 103 LEU A CA 1
ATOM 793 C C . LEU A 1 103 ? -17.457 4.228 11.924 1.00 85.75 103 LEU A C 1
ATOM 795 O O . LEU A 1 103 ? -18.227 3.475 11.328 1.00 85.75 103 LEU A O 1
ATOM 799 N N . MET A 1 104 ? -17.790 4.872 13.041 1.00 81.94 104 MET A N 1
ATOM 800 C CA . MET A 1 104 ? -19.166 4.907 13.514 1.00 81.94 104 MET A CA 1
ATOM 801 C C . MET A 1 104 ? -19.990 5.720 12.504 1.00 81.94 104 MET A C 1
ATOM 803 O O . MET A 1 104 ? -19.517 6.777 12.074 1.00 81.94 104 MET A O 1
ATOM 807 N N . PRO A 1 105 ? -21.182 5.253 12.094 1.00 70.31 105 PRO A N 1
ATOM 808 C CA . PRO A 1 105 ? -22.073 6.065 11.279 1.00 70.31 105 PRO A CA 1
ATOM 809 C C . PRO A 1 105 ? -22.343 7.383 12.009 1.00 70.31 105 PRO A C 1
ATOM 811 O O . PRO A 1 105 ? -22.643 7.363 13.205 1.00 70.31 105 PRO A O 1
ATOM 814 N N . LEU A 1 106 ? -22.218 8.519 11.316 1.00 64.38 106 LEU A N 1
ATOM 815 C CA . LEU A 1 106 ? -22.702 9.785 11.864 1.00 64.38 106 LEU A CA 1
ATOM 816 C C . LEU A 1 106 ? -24.190 9.606 12.207 1.00 64.38 106 LEU A C 1
ATOM 818 O O . LEU A 1 106 ? -24.901 8.977 11.414 1.00 64.38 106 LEU A O 1
ATOM 822 N N . PRO A 1 107 ? -24.673 10.105 13.360 1.00 62.03 107 PRO A N 1
ATOM 823 C CA . PRO A 1 107 ? -26.102 10.104 13.630 1.00 62.03 107 PRO A CA 1
ATOM 824 C C . PRO A 1 107 ? -26.799 10.798 12.460 1.00 62.03 107 PRO A C 1
ATOM 826 O O . PRO A 1 107 ? -26.362 11.867 12.026 1.00 62.03 107 PRO A O 1
ATOM 829 N N . ALA A 1 108 ? -27.828 10.149 11.907 1.00 65.31 108 ALA A N 1
ATOM 830 C CA . ALA A 1 108 ? -28.644 10.756 10.867 1.00 65.31 108 ALA A CA 1
ATOM 831 C C . ALA A 1 108 ? -29.117 12.113 11.396 1.00 65.31 108 ALA A C 1
ATOM 833 O O . ALA A 1 108 ? -29.661 12.177 12.499 1.00 65.31 108 ALA A O 1
ATOM 834 N N . ALA A 1 109 ? -28.820 13.187 10.662 1.00 68.56 109 ALA A N 1
ATOM 835 C CA . ALA A 1 109 ? -29.304 14.512 11.015 1.00 68.56 109 ALA A CA 1
ATOM 836 C C . ALA A 1 109 ? -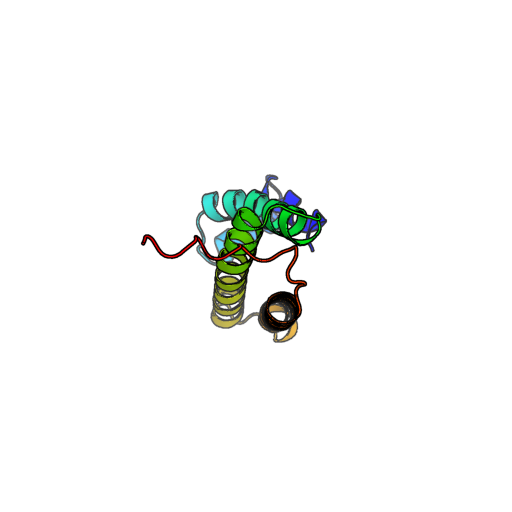30.836 14.432 11.114 1.00 68.56 109 ALA A C 1
ATOM 838 O O . ALA A 1 109 ? -31.482 14.017 10.150 1.00 68.56 109 ALA A O 1
ATOM 839 N N . ALA A 1 110 ? -31.357 14.708 12.312 1.00 60.34 110 ALA A N 1
ATOM 840 C CA . ALA A 1 110 ? -32.784 14.728 12.613 1.00 60.34 110 ALA A CA 1
ATOM 841 C C . ALA A 1 110 ? -33.475 15.918 11.942 1.00 60.34 110 ALA A C 1
ATOM 843 O O . ALA A 1 110 ? -32.816 16.979 11.818 1.00 60.34 110 ALA A O 1
#